Protein AF-A0A6J4NSU3-F1 (afdb_monomer)

Mean predicted aligned error: 6.43 Å

Solvent-accessible surface area (backbone atoms only — not comparable to full-atom values): 9016 Å² total; per-residue (Å²): 110,67,68,59,53,53,49,50,51,51,51,50,52,52,49,49,53,53,51,51,52,53,53,50,53,50,53,51,50,53,49,54,49,62,67,42,48,66,57,51,50,54,48,52,50,52,46,49,48,51,53,53,51,50,55,55,49,51,64,72,49,59,94,58,85,67,51,74,69,27,49,53,26,45,51,46,22,54,50,22,50,56,49,25,50,55,46,53,74,67,60,84,55,78,78,52,50,62,58,36,51,53,32,50,51,48,18,54,50,19,50,49,38,23,52,21,54,70,72,72,47,76,67,74,74,95,55,63,50,12,70,88,47,56,86,72,36,60,24,77,47,73,40,83,44,62,56,96,97,57,67,76,42,76,40,39,16,13,74,83,73,66,114

pLDDT: mean 93.73, std 4.18, range [74.88, 98.75]

Sequence (163 aa):
MEYLVLLLILVAAVGGVVAMSRAGKRRELERRTNELAPVKRLVDEDVTALGVELQHFDVEMAGRELTEGATADYQRALDAYEAAKHAADNLSEPEQVRHVTEILEDGRYAMACVRARVEGLALPTRRPPCFFDARHGLSVTDVAYTPPGGAQRDVPACALDAE

Foldseek 3Di:
DVVVVVVVVVVVVVVVVVVVVVVVVVVVLVVLCVVCVVVLVVLVVLLVLLVVVLVVLCVVCPPFDFDPLLVVLNVLLVVLSVVLVVLSVPDRHNVSSVVSLVSSLSNLLSSQQNVCVSVVHDRDDQDDAAPVDSSLGRFPDWDWDAPVVGDIDTTGHHPVRRD

Radius of gyration: 25.66 Å; Cα contacts (8 Å, |Δi|>4): 160; chains: 1; bounding box: 76×36×69 Å

Secondary structure (DSSP, 8-state):
-HHHHHHHHHHHHHHHHHHHHHHHHHHHHHHHHHHHHHHHHHHHHHHHHHHHHHHHHHHHHTTPPPPHHHHHHHHHHHHHHHHHHHHHHT--SGGGHHHHHHHHHHHHHHHHHHHHHHHTPPPPPP-PBPSS-GGG-B--EEEEE--TTS--EEEEE-TTT--

Structure (mmCIF, N/CA/C/O backbone):
data_AF-A0A6J4NSU3-F1
#
_entry.id   AF-A0A6J4NSU3-F1
#
loop_
_atom_site.group_PDB
_atom_site.id
_atom_site.type_symbol
_atom_site.label_atom_id
_atom_site.label_alt_id
_atom_site.label_comp_id
_atom_site.label_asym_id
_atom_site.label_entity_id
_atom_site.label_seq_id
_atom_site.pdbx_PDB_ins_code
_atom_site.Cartn_x
_atom_site.Cartn_y
_atom_site.Cartn_z
_atom_site.occupancy
_atom_site.B_iso_or_equiv
_atom_site.auth_seq_id
_atom_site.auth_comp_id
_atom_site.auth_asym_id
_atom_site.auth_atom_id
_atom_site.pdbx_PDB_model_num
ATOM 1 N N . MET A 1 1 ? 52.870 2.789 -43.976 1.00 77.69 1 MET A N 1
ATOM 2 C CA . MET A 1 1 ? 51.519 3.053 -44.521 1.00 77.69 1 MET A CA 1
ATOM 3 C C . MET A 1 1 ? 50.564 1.908 -44.213 1.00 77.69 1 MET A C 1
ATOM 5 O O . MET A 1 1 ? 49.556 2.152 -43.573 1.00 77.69 1 MET A O 1
ATOM 9 N N . GLU A 1 2 ? 50.902 0.668 -44.562 1.00 88.62 2 GLU A N 1
ATOM 10 C CA . GLU A 1 2 ? 50.037 -0.510 -44.364 1.00 88.62 2 GLU A CA 1
ATOM 11 C C . GLU A 1 2 ? 49.639 -0.767 -42.896 1.00 88.62 2 GLU A C 1
ATOM 13 O O . GLU A 1 2 ? 48.458 -0.878 -42.585 1.00 88.62 2 GLU A O 1
ATOM 18 N N . TYR A 1 3 ? 50.594 -0.711 -41.960 1.00 91.06 3 TYR A N 1
ATOM 19 C CA . TYR A 1 3 ? 50.313 -0.846 -40.521 1.00 91.06 3 TYR A CA 1
ATOM 20 C C . TYR A 1 3 ? 49.399 0.251 -39.953 1.00 91.06 3 TYR A C 1
ATOM 22 O O . TYR A 1 3 ? 48.601 -0.018 -39.062 1.00 91.06 3 TYR A O 1
ATOM 30 N N . LEU A 1 4 ? 49.483 1.480 -40.476 1.00 92.12 4 LEU A N 1
ATOM 31 C CA . LEU A 1 4 ? 48.607 2.588 -40.073 1.00 92.12 4 LEU A CA 1
ATOM 32 C C . LEU A 1 4 ? 47.168 2.350 -40.540 1.00 92.12 4 LEU A C 1
ATOM 34 O O . LEU A 1 4 ? 46.230 2.588 -39.786 1.00 92.12 4 LEU A O 1
ATOM 38 N N . VAL A 1 5 ? 46.999 1.835 -41.760 1.00 91.75 5 VAL A N 1
ATOM 39 C CA . VAL A 1 5 ? 45.684 1.477 -42.307 1.00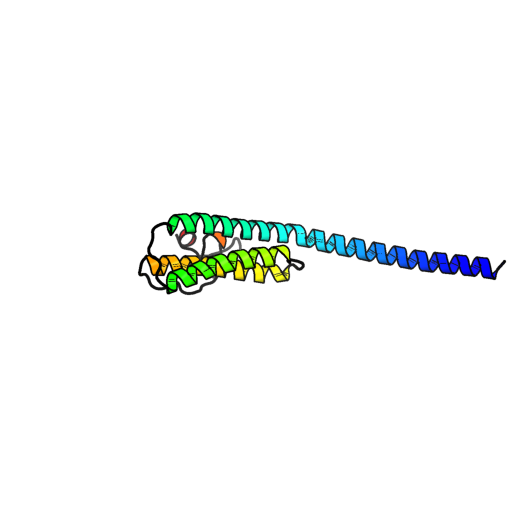 91.75 5 VAL A CA 1
ATOM 40 C C . VAL A 1 5 ? 45.073 0.318 -41.516 1.00 91.75 5 VAL A C 1
ATOM 42 O O . VAL A 1 5 ? 43.918 0.405 -41.109 1.00 91.75 5 VAL A O 1
ATOM 45 N N . LEU A 1 6 ? 45.855 -0.723 -41.214 1.00 92.62 6 LEU A N 1
ATOM 46 C CA . LEU A 1 6 ? 45.404 -1.849 -40.387 1.00 92.62 6 LEU A CA 1
ATOM 47 C C . LEU A 1 6 ? 45.006 -1.406 -38.971 1.00 92.62 6 LEU A C 1
ATOM 49 O O . LEU A 1 6 ? 43.983 -1.851 -38.454 1.00 92.62 6 LEU A O 1
ATOM 53 N N . LEU A 1 7 ? 45.766 -0.491 -38.363 1.00 93.12 7 LEU A N 1
ATOM 54 C CA . LEU A 1 7 ? 45.467 0.037 -37.032 1.00 93.12 7 LEU A CA 1
ATOM 55 C C . LEU A 1 7 ? 44.187 0.887 -37.026 1.00 93.12 7 LEU A C 1
ATOM 57 O O . LEU A 1 7 ? 43.373 0.753 -36.116 1.00 93.12 7 LEU A O 1
ATOM 61 N N . LEU A 1 8 ? 43.953 1.701 -38.060 1.00 94.25 8 LEU A N 1
ATOM 62 C CA . LEU A 1 8 ? 42.708 2.464 -38.208 1.00 94.25 8 LEU A CA 1
ATOM 63 C C . LEU A 1 8 ? 41.486 1.557 -38.394 1.00 94.25 8 LEU A C 1
ATOM 65 O O . LEU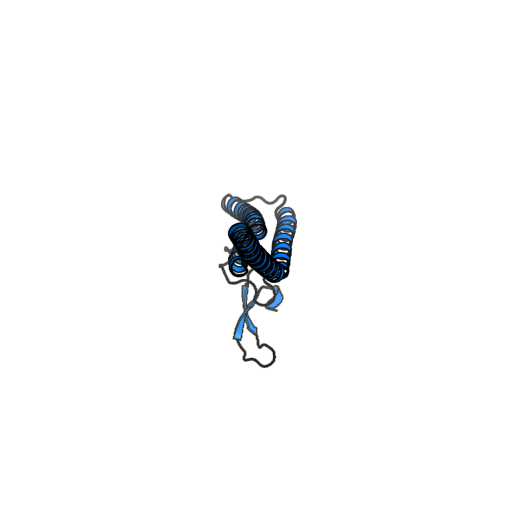 A 1 8 ? 40.451 1.799 -37.773 1.00 94.25 8 LEU A O 1
ATOM 69 N N . ILE A 1 9 ? 41.607 0.494 -39.196 1.00 94.06 9 ILE A N 1
ATOM 70 C CA . ILE A 1 9 ? 40.538 -0.499 -39.378 1.00 94.06 9 ILE A CA 1
ATOM 71 C C . ILE A 1 9 ? 40.234 -1.201 -38.052 1.00 94.06 9 ILE A C 1
ATOM 73 O O . ILE A 1 9 ? 39.066 -1.346 -37.694 1.00 94.06 9 ILE A O 1
ATOM 77 N N . LEU A 1 10 ? 41.266 -1.584 -37.294 1.00 94.88 10 LEU A N 1
ATOM 78 C CA . LEU A 1 10 ? 41.102 -2.204 -35.979 1.00 94.88 10 LEU A CA 1
ATOM 79 C C . LEU A 1 10 ? 40.354 -1.273 -35.012 1.00 94.88 10 LEU A C 1
ATOM 81 O O . LEU A 1 10 ? 39.387 -1.691 -34.377 1.00 94.88 10 LEU A O 1
ATOM 85 N N . VAL A 1 11 ? 40.758 -0.003 -34.928 1.00 95.00 11 VAL A N 1
ATOM 86 C CA . VAL A 1 11 ? 40.106 0.996 -34.065 1.00 95.00 11 VAL A CA 1
ATOM 87 C C . VAL A 1 11 ? 38.655 1.228 -34.487 1.00 95.00 11 VAL A C 1
ATOM 89 O O . VAL A 1 11 ? 37.775 1.271 -33.628 1.00 95.00 11 VAL A O 1
ATOM 92 N N . ALA A 1 12 ? 38.379 1.324 -35.789 1.00 94.50 12 ALA A N 1
ATOM 93 C CA . ALA A 1 12 ? 37.021 1.476 -36.304 1.00 94.50 12 ALA A CA 1
ATOM 94 C C . ALA A 1 12 ? 36.145 0.250 -35.996 1.00 94.50 12 ALA A C 1
ATOM 96 O O . ALA A 1 12 ? 35.001 0.406 -35.568 1.00 94.50 12 ALA A O 1
ATOM 97 N N . ALA A 1 13 ? 36.685 -0.964 -36.143 1.00 93.88 13 ALA A N 1
ATOM 98 C CA . ALA A 1 13 ? 35.981 -2.203 -35.827 1.00 93.88 13 ALA A CA 1
ATOM 99 C C . ALA A 1 13 ? 35.656 -2.306 -34.328 1.00 93.88 13 ALA A C 1
ATOM 101 O O . ALA A 1 13 ? 34.507 -2.553 -33.958 1.00 93.88 13 ALA A O 1
ATOM 102 N N . VAL A 1 14 ? 36.636 -2.042 -33.454 1.00 94.06 14 VAL A N 1
ATOM 103 C CA . VAL A 1 14 ? 36.433 -2.024 -31.995 1.00 94.06 14 VAL A CA 1
ATOM 104 C C . VAL A 1 14 ? 35.434 -0.932 -31.600 1.00 94.06 14 VAL A C 1
ATOM 106 O O . VAL A 1 14 ? 34.508 -1.194 -30.832 1.00 94.06 14 VAL A O 1
ATOM 109 N N . GLY A 1 15 ? 35.564 0.271 -32.166 1.00 93.56 15 GLY A N 1
ATOM 110 C CA . GLY A 1 15 ? 34.628 1.375 -31.952 1.00 93.56 15 GLY A CA 1
ATOM 111 C C . GLY A 1 15 ? 33.196 1.020 -32.363 1.00 93.56 15 GLY A C 1
ATOM 112 O O . GLY A 1 15 ? 32.261 1.287 -31.607 1.00 93.56 15 GLY A O 1
ATOM 113 N N . GLY A 1 16 ? 33.025 0.347 -33.505 1.00 92.62 16 GLY A N 1
ATOM 114 C CA . GLY A 1 16 ? 31.733 -0.142 -33.989 1.00 92.62 16 GLY A CA 1
ATOM 115 C C . GLY A 1 16 ? 31.087 -1.164 -33.048 1.00 92.62 16 GLY A C 1
ATOM 116 O O . GLY A 1 16 ? 29.915 -1.021 -32.698 1.00 92.62 16 GLY A O 1
ATOM 117 N N . VAL A 1 17 ? 31.854 -2.147 -32.561 1.00 92.56 17 VAL A N 1
ATOM 118 C CA . VAL A 1 17 ? 31.369 -3.154 -31.595 1.00 92.56 17 VAL A CA 1
ATOM 119 C C . VAL A 1 17 ? 30.966 -2.507 -30.262 1.00 92.56 17 VAL A C 1
ATOM 121 O O . VAL A 1 17 ? 29.903 -2.811 -29.709 1.00 92.56 17 VAL A O 1
ATOM 124 N N . VAL A 1 18 ? 31.766 -1.568 -29.746 1.00 93.06 18 VAL A N 1
ATOM 125 C CA . VAL A 1 18 ? 31.447 -0.841 -28.504 1.00 93.06 18 VAL A CA 1
ATOM 126 C C . VAL A 1 18 ? 30.198 0.030 -28.674 1.00 93.06 18 VAL A C 1
ATOM 128 O O . VAL A 1 18 ? 29.330 0.027 -27.801 1.00 93.06 18 VAL A O 1
ATOM 131 N N . ALA A 1 19 ? 30.057 0.745 -29.791 1.00 93.12 19 ALA A N 1
ATOM 132 C CA . ALA A 1 19 ? 28.873 1.558 -30.063 1.00 93.12 19 ALA A CA 1
ATOM 133 C C . ALA A 1 19 ? 27.602 0.697 -30.169 1.00 93.12 19 ALA A C 1
ATOM 135 O O . ALA A 1 19 ? 26.586 1.017 -29.548 1.00 93.12 19 ALA A O 1
ATOM 136 N N . MET A 1 20 ? 27.674 -0.432 -30.882 1.00 91.94 20 MET A N 1
ATOM 137 C CA . MET A 1 20 ? 26.552 -1.358 -31.049 1.00 91.94 20 MET A CA 1
ATOM 138 C C . MET A 1 20 ? 26.130 -2.006 -29.724 1.00 91.94 20 MET A C 1
ATOM 140 O O . MET A 1 20 ? 24.940 -2.048 -29.417 1.00 91.94 20 MET A O 1
ATOM 144 N N . SER A 1 21 ? 27.083 -2.453 -28.899 1.00 91.19 21 SER A N 1
ATOM 145 C CA . SER A 1 21 ? 26.775 -3.025 -27.578 1.00 91.19 21 SER A CA 1
ATOM 146 C C . SER A 1 21 ? 26.141 -2.002 -26.629 1.00 91.19 21 SER A C 1
ATOM 148 O O . SER A 1 21 ? 25.181 -2.323 -25.929 1.00 91.19 21 SER A O 1
ATOM 150 N N . ARG A 1 22 ? 26.609 -0.744 -26.641 1.00 92.75 22 ARG A N 1
ATOM 151 C CA . ARG A 1 22 ? 25.994 0.351 -25.870 1.00 92.75 22 ARG A CA 1
ATOM 152 C C . ARG A 1 22 ? 24.580 0.670 -26.352 1.00 92.75 22 ARG A C 1
ATOM 154 O O . ARG A 1 22 ? 23.699 0.870 -25.520 1.00 92.75 22 ARG A O 1
ATOM 161 N N . ALA A 1 23 ? 24.353 0.694 -27.665 1.00 91.88 23 ALA A N 1
ATOM 162 C CA . ALA A 1 23 ? 23.025 0.902 -28.238 1.00 91.88 23 ALA A CA 1
ATOM 163 C C . ALA A 1 23 ? 22.063 -0.244 -27.881 1.00 91.88 23 ALA A C 1
ATOM 165 O O . ALA A 1 23 ? 20.914 0.016 -27.533 1.00 91.88 23 ALA A O 1
ATOM 166 N N . GLY A 1 24 ? 22.539 -1.494 -27.903 1.00 91.19 24 GLY A N 1
ATOM 167 C CA . GLY A 1 24 ? 21.772 -2.663 -27.466 1.00 91.19 24 GLY A CA 1
ATOM 168 C C . GLY A 1 24 ? 21.355 -2.572 -25.997 1.00 91.19 24 GLY A C 1
ATOM 169 O O . GLY A 1 24 ? 20.168 -2.661 -25.698 1.00 91.19 24 GLY A O 1
ATOM 170 N N . LYS A 1 25 ? 22.307 -2.284 -25.098 1.00 91.56 25 LYS A N 1
ATOM 171 C CA . LYS A 1 25 ? 22.034 -2.114 -23.659 1.00 91.56 25 LYS A CA 1
ATOM 172 C C . LYS A 1 25 ? 21.043 -0.985 -23.367 1.00 91.56 25 LYS A C 1
ATOM 174 O O . LYS A 1 25 ? 20.179 -1.147 -22.515 1.00 91.56 25 LYS A O 1
ATOM 179 N N . ARG A 1 26 ? 21.148 0.150 -24.071 1.00 91.12 26 ARG A N 1
ATOM 180 C CA . ARG A 1 26 ? 20.194 1.266 -23.924 1.00 91.12 26 ARG A CA 1
ATOM 181 C C . ARG A 1 26 ? 18.778 0.860 -24.319 1.00 91.12 26 ARG A C 1
ATOM 183 O O . ARG A 1 26 ? 17.858 1.107 -23.556 1.00 91.12 26 ARG A O 1
ATOM 190 N N . ARG A 1 27 ? 18.622 0.181 -25.459 1.00 89.81 27 ARG A N 1
ATOM 191 C CA . ARG A 1 27 ? 17.316 -0.308 -25.929 1.00 89.81 27 ARG A CA 1
ATOM 192 C C . ARG A 1 27 ? 16.702 -1.328 -24.975 1.00 89.81 27 ARG A C 1
ATOM 194 O O . ARG A 1 27 ? 15.493 -1.335 -24.792 1.00 89.81 27 ARG A O 1
ATOM 201 N N . GLU A 1 28 ? 17.519 -2.204 -24.398 1.00 90.00 28 GLU A N 1
ATOM 202 C CA . GLU A 1 28 ? 17.061 -3.176 -23.404 1.00 90.00 28 GLU A CA 1
ATOM 203 C C . GLU A 1 28 ? 16.582 -2.483 -22.124 1.00 90.00 28 GLU A C 1
ATOM 205 O O 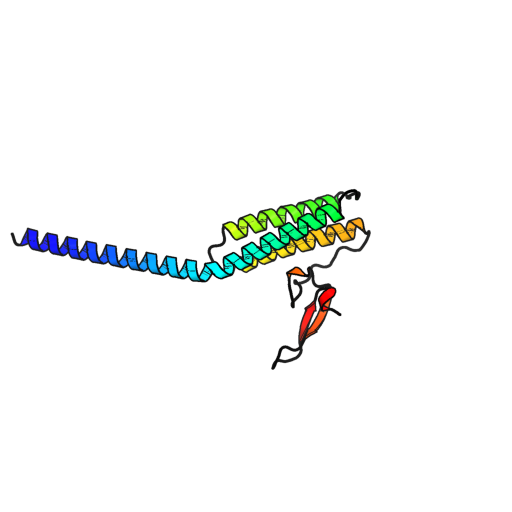. GLU A 1 28 ? 15.500 -2.794 -21.638 1.00 90.00 28 GLU A O 1
ATOM 210 N N . LEU A 1 29 ? 17.338 -1.498 -21.628 1.00 88.00 29 LEU A N 1
ATOM 211 C CA . LEU A 1 29 ? 16.940 -0.705 -20.467 1.00 88.00 29 LEU A CA 1
ATOM 212 C C . LEU A 1 29 ? 15.637 0.063 -20.732 1.00 88.00 29 LEU A C 1
ATOM 214 O O . LEU A 1 29 ? 14.722 -0.008 -19.924 1.00 88.00 29 LEU A O 1
ATOM 218 N N . GLU A 1 30 ? 15.524 0.726 -21.887 1.00 88.75 30 GLU A N 1
ATOM 219 C CA . GLU A 1 30 ? 14.305 1.432 -22.305 1.00 88.75 30 GLU A CA 1
ATOM 220 C C . GLU A 1 30 ? 13.090 0.496 -22.356 1.00 88.75 30 GLU A C 1
ATOM 222 O O . GLU A 1 30 ? 12.012 0.870 -21.902 1.00 88.75 30 GLU A O 1
ATOM 227 N N . ARG A 1 31 ? 13.252 -0.733 -22.867 1.00 87.38 31 ARG A N 1
ATOM 228 C CA . ARG A 1 31 ? 12.177 -1.738 -22.877 1.00 87.38 31 ARG A CA 1
ATOM 229 C C . ARG A 1 31 ? 11.742 -2.112 -21.467 1.00 87.38 31 ARG A C 1
ATOM 231 O O . ARG A 1 31 ? 10.558 -2.004 -21.177 1.00 87.38 31 ARG A O 1
ATOM 238 N N . ARG A 1 32 ? 12.689 -2.458 -20.590 1.00 86.31 32 ARG A N 1
ATOM 239 C CA . ARG A 1 32 ? 12.391 -2.807 -19.191 1.00 86.31 32 ARG A CA 1
ATOM 240 C C . ARG A 1 32 ? 11.693 -1.663 -18.458 1.00 86.31 32 ARG A C 1
ATOM 242 O O . ARG A 1 32 ? 10.702 -1.880 -17.773 1.00 86.31 32 ARG A O 1
ATOM 249 N N . THR A 1 33 ? 12.158 -0.426 -18.644 1.00 87.50 33 THR A N 1
ATOM 250 C CA . THR A 1 33 ? 11.513 0.754 -18.053 1.00 87.50 33 THR A CA 1
ATOM 251 C C . THR A 1 33 ? 10.091 0.949 -18.581 1.00 87.50 33 THR A C 1
ATOM 253 O O . THR A 1 33 ? 9.192 1.229 -17.794 1.00 87.50 33 THR A O 1
ATOM 256 N N . ASN A 1 34 ? 9.863 0.771 -19.884 1.00 90.25 34 ASN A N 1
ATOM 257 C CA . ASN A 1 34 ? 8.531 0.902 -20.478 1.00 90.25 34 ASN A CA 1
ATOM 258 C C . ASN A 1 34 ? 7.568 -0.206 -20.028 1.00 90.25 34 ASN A C 1
ATOM 260 O O . ASN A 1 34 ? 6.378 0.056 -19.877 1.00 90.25 34 ASN A O 1
ATOM 264 N N . GLU A 1 35 ? 8.072 -1.420 -19.805 1.00 89.50 35 GLU A N 1
ATOM 265 C CA . GLU A 1 35 ? 7.298 -2.545 -19.269 1.00 89.50 35 GLU A CA 1
ATOM 266 C C . GLU A 1 35 ? 6.921 -2.320 -17.795 1.00 89.50 35 GLU A C 1
ATOM 268 O O . GLU A 1 35 ? 5.794 -2.616 -17.400 1.00 89.50 35 GLU A O 1
ATOM 273 N N . LEU A 1 36 ? 7.816 -1.725 -16.998 1.00 92.62 36 LEU A N 1
ATOM 274 C CA . LEU A 1 36 ? 7.577 -1.436 -15.580 1.00 92.62 36 LEU A CA 1
ATOM 275 C C . LEU A 1 36 ? 6.711 -0.187 -15.344 1.00 92.62 36 LEU A C 1
ATOM 277 O O . LEU A 1 36 ? 5.953 -0.138 -14.378 1.00 92.62 36 LEU A O 1
ATOM 281 N N . ALA A 1 37 ? 6.802 0.827 -16.207 1.00 93.19 37 ALA A N 1
ATOM 282 C CA . ALA A 1 37 ? 6.119 2.113 -16.043 1.00 93.19 37 ALA A CA 1
ATOM 283 C C . ALA A 1 37 ? 4.606 2.031 -15.729 1.00 93.19 37 ALA A C 1
ATOM 285 O O . ALA A 1 37 ? 4.172 2.728 -14.808 1.00 93.19 37 ALA A O 1
ATOM 286 N N . PRO A 1 38 ? 3.778 1.230 -16.435 1.00 93.38 38 PRO A N 1
ATOM 287 C CA . PRO A 1 38 ? 2.354 1.125 -16.108 1.00 93.38 38 PRO A CA 1
ATOM 288 C C . PRO A 1 38 ? 2.118 0.484 -14.738 1.00 93.38 38 PRO A C 1
ATOM 290 O O . PRO A 1 38 ? 1.244 0.927 -14.003 1.00 93.38 38 PRO A O 1
ATOM 293 N N . VAL A 1 39 ? 2.921 -0.519 -14.380 1.00 93.00 39 VAL A N 1
ATOM 294 C CA . VAL A 1 39 ? 2.832 -1.214 -13.091 1.00 93.00 39 VAL A CA 1
ATOM 295 C C . VAL A 1 39 ? 3.199 -0.269 -11.950 1.00 93.00 39 VAL A C 1
ATOM 297 O O . VAL A 1 39 ? 2.465 -0.173 -10.973 1.00 93.00 39 VAL A O 1
ATOM 300 N N . LYS A 1 40 ? 4.291 0.487 -12.106 1.00 95.31 40 LYS A N 1
ATOM 301 C CA . LYS A 1 40 ? 4.722 1.480 -11.119 1.00 95.31 40 LYS A CA 1
ATOM 302 C C . LYS A 1 40 ? 3.652 2.542 -10.874 1.00 95.31 40 LYS A C 1
ATOM 304 O O . LYS A 1 40 ? 3.376 2.858 -9.727 1.00 95.31 40 LYS A O 1
ATOM 309 N N . ARG A 1 41 ? 2.984 3.015 -11.931 1.00 95.69 41 ARG A N 1
ATOM 310 C CA . ARG A 1 41 ? 1.879 3.975 -11.793 1.00 95.69 41 ARG A CA 1
ATOM 311 C C . ARG A 1 41 ? 0.738 3.433 -10.929 1.00 95.69 41 ARG A C 1
ATOM 313 O O . ARG A 1 41 ? 0.253 4.160 -10.076 1.00 95.69 41 ARG A O 1
ATOM 320 N N . LEU A 1 42 ? 0.326 2.181 -11.140 1.00 94.75 42 LEU A N 1
ATOM 321 C CA . LEU A 1 42 ? -0.734 1.565 -10.332 1.00 94.75 42 LEU A CA 1
ATOM 322 C C . LEU A 1 42 ? -0.316 1.432 -8.864 1.00 94.75 42 LEU A C 1
ATOM 324 O O . LEU A 1 42 ? -1.102 1.723 -7.972 1.00 94.75 42 LEU A O 1
ATOM 328 N N . VAL A 1 43 ? 0.943 1.066 -8.614 1.00 95.94 43 VAL A N 1
ATOM 329 C CA . VAL A 1 43 ? 1.495 1.030 -7.255 1.00 95.94 43 VAL A CA 1
ATOM 330 C C . VAL A 1 43 ? 1.478 2.420 -6.608 1.00 95.94 43 VAL A C 1
ATOM 332 O O . VAL A 1 43 ? 1.061 2.549 -5.461 1.00 95.94 43 VAL A O 1
ATOM 335 N N . ASP A 1 44 ? 1.878 3.466 -7.332 1.00 97.00 44 ASP A N 1
ATOM 336 C CA . ASP A 1 44 ? 1.857 4.846 -6.827 1.00 97.00 44 ASP A CA 1
ATOM 337 C C . ASP A 1 44 ? 0.421 5.317 -6.514 1.00 97.00 44 ASP A C 1
ATOM 339 O O . ASP A 1 44 ? 0.183 6.011 -5.519 1.00 97.00 44 ASP A O 1
ATOM 343 N N . GLU A 1 45 ? -0.552 4.921 -7.342 1.00 96.44 45 GLU A N 1
ATOM 344 C CA . GLU A 1 45 ? -1.981 5.163 -7.111 1.00 96.44 45 GLU A CA 1
ATOM 345 C C . GLU A 1 45 ? -2.471 4.454 -5.838 1.00 96.44 45 GLU A C 1
ATOM 347 O O . GLU A 1 45 ? -3.156 5.076 -5.024 1.00 96.44 45 GLU A O 1
ATOM 352 N N . ASP A 1 46 ? -2.072 3.200 -5.612 1.00 95.25 46 ASP A N 1
ATOM 353 C CA . ASP A 1 46 ? -2.438 2.435 -4.415 1.00 95.25 46 ASP A CA 1
ATOM 354 C C . ASP A 1 46 ? -1.798 2.997 -3.133 1.00 95.25 46 ASP A C 1
ATOM 356 O O . ASP A 1 46 ? -2.456 3.083 -2.092 1.00 95.25 46 ASP A O 1
ATOM 360 N N . VAL A 1 47 ? -0.539 3.444 -3.198 1.00 97.38 47 VAL A N 1
ATOM 361 C CA . VAL A 1 47 ? 0.125 4.144 -2.083 1.00 97.38 47 VAL A CA 1
ATOM 362 C C . VAL A 1 47 ? -0.597 5.453 -1.769 1.00 97.38 47 VAL A C 1
ATOM 364 O O . VAL A 1 47 ? -0.852 5.762 -0.603 1.00 97.38 47 VAL A O 1
ATOM 367 N N . THR A 1 48 ? -0.974 6.209 -2.802 1.00 97.31 48 THR A N 1
ATOM 368 C CA . THR A 1 48 ? -1.753 7.443 -2.641 1.00 97.31 48 THR A CA 1
ATOM 369 C C . THR A 1 48 ? -3.109 7.154 -1.999 1.00 97.31 48 THR A C 1
ATOM 371 O O . THR A 1 48 ? -3.521 7.877 -1.092 1.00 97.31 48 THR A O 1
ATOM 374 N N . ALA A 1 49 ? -3.783 6.080 -2.420 1.00 96.12 49 ALA A N 1
ATOM 375 C CA . ALA A 1 49 ? -5.053 5.657 -1.844 1.00 96.12 49 ALA A CA 1
ATOM 376 C C . ALA A 1 49 ? -4.922 5.344 -0.347 1.00 96.12 49 ALA A C 1
ATOM 378 O O . ALA A 1 49 ? -5.710 5.864 0.441 1.00 96.12 49 ALA A O 1
ATOM 379 N N . LEU A 1 50 ? -3.887 4.602 0.071 1.00 96.12 50 LEU A N 1
ATOM 380 C CA . LEU A 1 50 ? -3.640 4.346 1.494 1.00 96.12 50 LEU A CA 1
ATOM 381 C C . LEU A 1 50 ? -3.391 5.643 2.280 1.00 96.12 50 LEU A C 1
ATOM 383 O O . LEU A 1 50 ? -3.901 5.794 3.388 1.00 96.12 50 LEU A O 1
ATOM 387 N N . GLY A 1 51 ? -2.644 6.598 1.718 1.00 97.75 51 GLY A N 1
ATOM 388 C CA . GLY A 1 51 ? -2.433 7.905 2.348 1.00 97.75 51 GLY A CA 1
ATOM 389 C C . GLY A 1 51 ? -3.741 8.681 2.555 1.00 97.75 51 GLY A C 1
ATOM 390 O O . GLY A 1 51 ? -3.957 9.274 3.612 1.00 97.75 51 GLY A O 1
ATOM 391 N N . VAL A 1 52 ? -4.648 8.630 1.575 1.00 97.25 52 VAL A N 1
ATOM 392 C CA . VAL A 1 52 ? -5.992 9.220 1.680 1.00 97.25 52 VAL A CA 1
ATOM 393 C C . VAL A 1 52 ? -6.838 8.486 2.724 1.00 97.25 52 VAL A C 1
ATOM 395 O O . VAL A 1 52 ? -7.518 9.137 3.517 1.00 97.25 52 VAL A O 1
ATOM 398 N N . GLU A 1 53 ? -6.799 7.154 2.764 1.00 95.38 53 GLU A N 1
ATOM 399 C CA . GLU A 1 53 ? -7.473 6.351 3.794 1.00 95.38 53 GLU A CA 1
ATOM 400 C C . GLU A 1 53 ? -6.979 6.728 5.199 1.00 95.38 53 GLU A C 1
ATOM 402 O O . GLU A 1 53 ? -7.796 6.988 6.081 1.00 95.38 53 GLU A O 1
ATOM 407 N N . LEU A 1 54 ? -5.660 6.853 5.390 1.00 97.19 54 LEU A N 1
ATOM 408 C CA . LEU A 1 54 ? -5.051 7.285 6.651 1.00 97.19 54 LEU A CA 1
ATOM 409 C C . LEU A 1 54 ? -5.488 8.688 7.067 1.00 97.19 54 LEU A C 1
ATOM 411 O O . LEU A 1 54 ? -5.742 8.922 8.244 1.00 97.19 54 LEU A O 1
ATOM 415 N N . GLN A 1 55 ? -5.608 9.621 6.122 1.00 97.75 55 GLN A N 1
ATOM 416 C CA . GLN A 1 55 ? -6.078 10.970 6.427 1.00 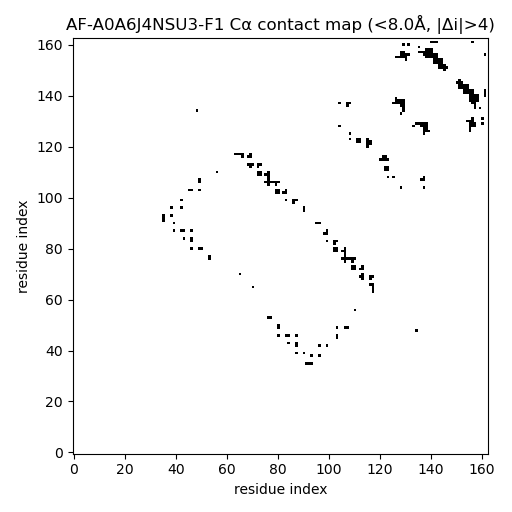97.75 55 GLN A CA 1
ATOM 417 C C . GLN A 1 55 ? -7.527 10.970 6.937 1.00 97.75 55 GLN A C 1
ATOM 419 O O . GLN A 1 55 ? -7.845 11.670 7.896 1.00 97.75 55 GLN A O 1
ATOM 424 N N . HIS A 1 56 ? -8.412 10.186 6.316 1.00 96.44 56 HIS A N 1
ATOM 425 C CA . HIS A 1 56 ? -9.784 10.032 6.807 1.00 96.44 56 HIS A CA 1
ATOM 426 C C . HIS A 1 56 ? -9.814 9.335 8.168 1.00 96.44 56 HIS A C 1
ATOM 428 O O . HIS A 1 56 ? -10.563 9.742 9.056 1.00 96.44 56 HIS A O 1
ATOM 434 N N . PHE A 1 57 ? -8.976 8.316 8.338 1.00 96.56 57 PHE A N 1
ATOM 435 C CA . PHE A 1 57 ? -8.836 7.581 9.584 1.00 96.56 57 PHE A CA 1
ATOM 436 C C . PHE A 1 57 ? -8.340 8.473 10.735 1.00 96.56 57 PHE A C 1
ATOM 438 O O . PHE A 1 57 ? -8.857 8.373 11.844 1.00 96.56 57 PHE A O 1
ATOM 445 N N . ASP A 1 58 ? -7.418 9.406 10.484 1.00 96.88 58 ASP A N 1
ATOM 446 C CA . ASP A 1 58 ? -6.974 10.380 11.489 1.00 96.88 58 ASP A CA 1
ATOM 447 C C . ASP A 1 58 ? -8.135 11.254 11.986 1.00 96.88 58 ASP A C 1
ATOM 449 O O . ASP A 1 58 ? -8.323 11.430 13.190 1.00 96.88 58 ASP A O 1
ATOM 453 N N . VAL A 1 59 ? -8.993 11.715 11.070 1.00 97.38 59 VAL A N 1
ATOM 454 C CA . VAL A 1 59 ? -10.216 12.453 11.421 1.00 97.38 59 VAL A CA 1
ATOM 455 C C . VAL A 1 59 ? -11.194 11.580 12.218 1.00 97.38 59 VAL A C 1
ATOM 457 O O . VAL A 1 59 ? -11.815 12.068 13.160 1.00 97.38 59 VAL A O 1
ATOM 460 N N . GLU A 1 60 ? -11.326 10.296 11.880 1.00 95.44 60 GLU A N 1
ATOM 461 C CA . GLU A 1 60 ? -12.189 9.338 12.591 1.00 95.44 60 GLU A CA 1
ATOM 462 C C . GLU A 1 60 ? -11.725 9.083 14.038 1.00 95.44 60 GLU A C 1
ATOM 464 O O . GLU A 1 60 ? -12.545 8.927 14.956 1.00 95.44 60 GLU A O 1
ATOM 469 N N . MET A 1 61 ? -10.406 9.029 14.240 1.00 96.94 61 MET A N 1
ATOM 470 C CA . MET A 1 61 ? -9.772 8.795 15.539 1.00 96.94 61 MET A CA 1
ATOM 471 C C . MET A 1 61 ? -9.596 10.078 16.358 1.00 96.94 61 MET A C 1
ATOM 473 O O . MET A 1 61 ? -9.350 10.005 17.565 1.00 96.94 61 MET A O 1
ATOM 477 N N . ALA A 1 62 ? -9.742 11.253 15.742 1.00 95.50 62 ALA A N 1
ATOM 478 C CA . ALA A 1 62 ? -9.584 12.533 16.411 1.00 95.50 62 ALA A CA 1
ATOM 479 C C . ALA A 1 62 ? -10.506 12.648 17.639 1.00 95.50 62 ALA A C 1
ATOM 481 O O . ALA 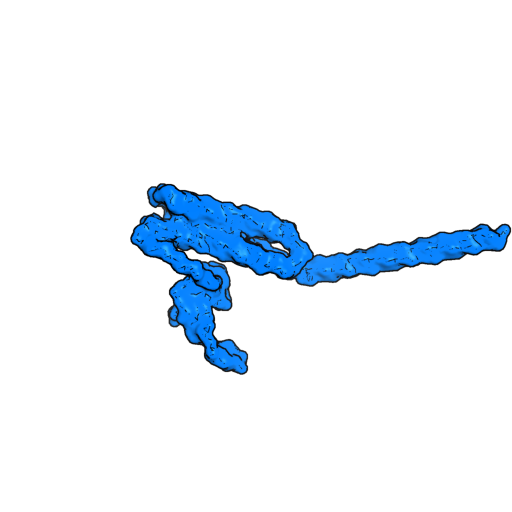A 1 62 ? -11.722 12.473 17.569 1.00 95.50 62 ALA A O 1
ATOM 482 N N . GLY A 1 63 ? -9.909 12.961 18.792 1.00 93.19 63 GLY A N 1
ATOM 483 C CA . GLY A 1 63 ? -10.628 13.110 20.060 1.00 93.19 63 GLY A CA 1
ATOM 484 C C . GLY A 1 63 ? -11.022 11.797 20.744 1.00 93.19 63 GLY A C 1
ATOM 485 O O . GLY A 1 63 ? -11.666 11.847 21.791 1.00 93.19 63 GLY A O 1
ATOM 486 N N . ARG A 1 64 ? -10.635 10.635 20.202 1.00 95.12 64 ARG A N 1
ATOM 487 C CA . ARG A 1 64 ? -10.822 9.343 20.871 1.00 95.12 64 ARG A CA 1
ATOM 488 C C . ARG A 1 64 ? -9.637 9.016 21.773 1.00 95.12 64 ARG A C 1
ATOM 490 O O . ARG A 1 64 ? -8.488 9.299 21.443 1.00 95.12 64 ARG A O 1
ATOM 497 N N . GLU A 1 65 ? -9.916 8.396 22.915 1.00 93.81 65 GLU A N 1
ATOM 498 C CA . GLU A 1 65 ? -8.866 7.894 23.801 1.00 93.81 65 GLU A CA 1
ATOM 499 C C . GLU A 1 65 ? -8.294 6.588 23.241 1.00 93.81 65 GLU A C 1
ATOM 501 O O . GLU A 1 65 ? -9.003 5.591 23.092 1.00 93.81 65 GLU A O 1
ATOM 506 N N . LEU A 1 66 ? -6.997 6.590 22.930 1.00 96.62 66 LEU A N 1
ATOM 507 C CA . LEU A 1 66 ? -6.291 5.408 22.448 1.00 96.62 66 LEU A CA 1
ATOM 508 C C . LEU A 1 66 ? -5.580 4.714 23.611 1.00 96.62 66 LEU A C 1
ATOM 510 O O . LEU A 1 66 ? -4.736 5.293 24.295 1.00 96.62 66 LEU A O 1
ATOM 514 N N . THR A 1 67 ? -5.911 3.440 23.817 1.00 96.69 67 THR A N 1
ATOM 515 C CA . THR A 1 67 ? -5.131 2.554 24.695 1.00 96.69 67 THR A CA 1
ATOM 516 C C . THR A 1 67 ? -3.729 2.336 24.126 1.00 96.69 67 THR A C 1
ATOM 518 O O . THR A 1 67 ? -3.508 2.527 22.934 1.00 96.69 67 THR A O 1
ATOM 521 N N . GLU A 1 68 ? -2.784 1.849 24.933 1.00 97.38 68 GLU A N 1
ATOM 522 C CA . GLU A 1 68 ? -1.420 1.542 24.466 1.00 97.38 68 GLU A CA 1
ATOM 523 C C . GLU A 1 68 ? -1.408 0.626 23.230 1.00 97.38 68 GLU A C 1
ATOM 525 O O . GLU A 1 68 ? -0.698 0.891 22.261 1.00 97.38 68 GLU A O 1
ATOM 530 N N . GLY A 1 69 ? -2.259 -0.407 23.217 1.00 96.88 69 GLY A N 1
ATOM 531 C CA . GLY A 1 69 ? -2.402 -1.291 22.060 1.00 96.88 69 GLY A CA 1
ATOM 532 C C . GLY A 1 69 ? -2.950 -0.574 20.822 1.00 96.88 69 GLY A C 1
ATOM 533 O O . GLY A 1 69 ? -2.482 -0.832 19.718 1.00 96.88 69 GLY A O 1
ATOM 534 N N . ALA A 1 70 ? -3.908 0.342 20.997 1.00 97.75 70 ALA A N 1
ATOM 535 C CA . ALA A 1 70 ? -4.457 1.134 19.896 1.00 97.75 70 ALA A CA 1
ATOM 536 C C . ALA A 1 70 ? -3.431 2.140 19.361 1.00 97.75 70 ALA A C 1
ATOM 538 O O . ALA A 1 70 ? -3.293 2.276 18.152 1.00 97.75 70 ALA A O 1
ATOM 539 N N . THR A 1 71 ? -2.649 2.773 20.233 1.00 98.19 71 THR A N 1
ATOM 540 C CA . THR A 1 71 ? -1.545 3.658 19.841 1.00 98.19 71 THR A CA 1
ATOM 541 C C . THR A 1 71 ? -0.466 2.901 19.065 1.00 98.19 71 THR A C 1
ATOM 543 O O . THR A 1 71 ? 0.010 3.387 18.043 1.00 98.19 71 THR A O 1
ATOM 546 N N . ALA A 1 72 ? -0.107 1.689 19.499 1.00 98.44 72 ALA A N 1
ATOM 547 C CA . ALA A 1 72 ? 0.870 0.857 18.799 1.00 98.44 72 ALA A CA 1
ATOM 548 C C . ALA A 1 72 ? 0.378 0.405 17.413 1.00 98.44 72 ALA A C 1
ATOM 550 O O . ALA A 1 72 ? 1.148 0.411 16.452 1.00 98.44 72 ALA A O 1
ATOM 551 N N . ASP A 1 73 ? -0.898 0.026 17.293 1.00 98.44 73 ASP A N 1
ATOM 552 C CA . ASP A 1 73 ? -1.490 -0.338 16.004 1.00 98.44 73 ASP A CA 1
ATOM 553 C C . ASP A 1 73 ? -1.652 0.898 15.094 1.00 98.44 73 ASP A C 1
ATOM 555 O O . ASP A 1 73 ? -1.389 0.803 13.899 1.00 98.44 73 ASP A O 1
ATOM 559 N N . TYR A 1 74 ? -1.969 2.078 15.642 1.00 98.56 74 TYR A N 1
ATOM 560 C CA . TYR A 1 74 ? -1.985 3.333 14.880 1.00 98.56 74 TYR A CA 1
ATOM 561 C C . TYR A 1 74 ? -0.593 3.614 14.302 1.00 98.56 74 TYR A C 1
ATOM 563 O O . TYR A 1 74 ? -0.455 3.832 13.098 1.00 98.56 74 TYR A O 1
ATOM 571 N N . GLN A 1 75 ? 0.456 3.558 15.130 1.00 98.56 75 GLN A N 1
ATOM 572 C CA . GLN A 1 75 ? 1.827 3.773 14.665 1.00 98.56 75 GLN A CA 1
ATOM 573 C C . GLN A 1 75 ? 2.204 2.782 13.558 1.00 98.56 75 GLN A C 1
ATOM 575 O O . GLN A 1 75 ? 2.779 3.182 12.552 1.00 98.56 75 GLN A O 1
ATOM 580 N N . ARG A 1 76 ? 1.805 1.509 13.687 1.00 98.50 76 ARG A N 1
ATOM 581 C CA . ARG A 1 76 ? 2.038 0.504 12.642 1.00 98.50 76 ARG A CA 1
ATOM 582 C C . ARG A 1 76 ? 1.362 0.870 11.316 1.00 98.50 76 ARG A C 1
ATOM 584 O O . ARG A 1 76 ? 1.935 0.600 10.265 1.00 98.50 76 ARG A O 1
ATOM 591 N N . ALA A 1 77 ? 0.179 1.485 11.346 1.00 98.19 77 ALA A N 1
ATOM 592 C CA . ALA A 1 77 ? -0.492 1.954 10.134 1.00 98.19 77 ALA A CA 1
ATOM 593 C C . ALA A 1 77 ? 0.291 3.088 9.445 1.00 98.19 77 ALA A C 1
ATOM 595 O O . ALA A 1 77 ? 0.460 3.063 8.225 1.00 98.19 77 ALA A O 1
ATOM 596 N N . LEU A 1 78 ? 0.823 4.040 10.222 1.00 98.62 78 LEU A N 1
ATOM 597 C CA . LEU A 1 78 ? 1.690 5.109 9.707 1.00 98.62 78 LEU A CA 1
ATOM 598 C C . LEU A 1 78 ? 3.002 4.557 9.136 1.00 98.62 78 LEU A C 1
ATOM 600 O O . LEU A 1 78 ? 3.406 4.931 8.035 1.00 98.62 78 LEU A O 1
ATOM 604 N N . ASP A 1 79 ? 3.640 3.637 9.860 1.00 98.75 79 ASP A N 1
ATOM 605 C CA . ASP A 1 79 ? 4.891 3.004 9.442 1.00 98.75 79 ASP A CA 1
ATOM 606 C C . ASP A 1 79 ? 4.705 2.217 8.138 1.00 98.75 79 ASP A C 1
ATOM 608 O O . ASP A 1 79 ? 5.568 2.261 7.262 1.00 98.75 79 ASP A O 1
ATOM 612 N N . ALA A 1 80 ? 3.567 1.532 7.976 1.00 98.44 80 ALA A N 1
ATOM 613 C CA . ALA A 1 80 ? 3.231 0.823 6.747 1.00 98.44 80 ALA A CA 1
ATOM 614 C C . ALA A 1 80 ? 3.100 1.776 5.552 1.00 98.44 80 ALA A C 1
ATOM 616 O O . ALA A 1 80 ? 3.607 1.477 4.475 1.00 98.44 80 ALA A O 1
ATOM 617 N N . TYR A 1 81 ? 2.488 2.949 5.724 1.00 98.50 81 TYR A N 1
ATOM 618 C CA . TYR A 1 81 ? 2.402 3.937 4.648 1.00 98.50 81 TYR A CA 1
ATOM 619 C C . TYR A 1 81 ? 3.774 4.481 4.232 1.00 98.50 81 TYR A C 1
ATOM 621 O O . TYR A 1 81 ? 4.078 4.533 3.039 1.00 98.50 81 TYR A O 1
ATOM 629 N N . GLU A 1 82 ? 4.641 4.817 5.189 1.00 98.69 82 GLU A N 1
ATOM 630 C CA . GLU A 1 82 ? 6.008 5.246 4.868 1.00 98.69 82 GLU A CA 1
ATOM 631 C C . GLU A 1 82 ? 6.831 4.118 4.228 1.00 98.69 82 GLU A C 1
ATOM 633 O O . GLU A 1 82 ? 7.537 4.344 3.242 1.00 98.69 82 GLU A O 1
ATOM 638 N N . ALA A 1 83 ? 6.692 2.882 4.713 1.00 98.69 83 ALA A N 1
ATOM 639 C CA . ALA A 1 83 ? 7.317 1.717 4.096 1.00 98.69 83 ALA A CA 1
ATOM 640 C C . ALA A 1 83 ? 6.810 1.482 2.663 1.00 98.69 83 ALA A C 1
ATOM 642 O O . ALA A 1 83 ? 7.611 1.179 1.779 1.00 98.69 83 ALA A O 1
ATOM 643 N N . ALA A 1 84 ? 5.513 1.673 2.407 1.00 98.19 84 ALA A N 1
ATOM 644 C CA . ALA A 1 84 ? 4.920 1.516 1.083 1.00 98.19 84 ALA A CA 1
ATOM 645 C C . ALA A 1 84 ? 5.447 2.571 0.101 1.00 98.19 84 ALA A C 1
ATOM 647 O O . ALA A 1 84 ? 5.837 2.215 -1.011 1.00 98.19 84 ALA A O 1
ATOM 648 N N . LYS A 1 85 ? 5.560 3.840 0.525 1.00 98.44 85 LYS A N 1
ATOM 649 C CA . LYS A 1 85 ? 6.209 4.906 -0.262 1.00 98.44 85 LYS A CA 1
ATOM 650 C C . LYS A 1 85 ? 7.643 4.535 -0.619 1.00 98.44 85 LYS A C 1
ATOM 652 O O . LYS A 1 85 ? 8.019 4.554 -1.787 1.00 98.44 85 LYS A O 1
ATOM 657 N N . HIS A 1 86 ? 8.430 4.129 0.377 1.00 98.44 86 HIS A N 1
ATOM 658 C CA . HIS A 1 86 ? 9.811 3.716 0.151 1.00 98.44 86 HIS A CA 1
ATOM 659 C C . HIS A 1 86 ? 9.920 2.513 -0.794 1.00 98.44 86 HIS A C 1
ATOM 661 O O . HIS A 1 86 ? 10.811 2.484 -1.645 1.00 98.44 86 HIS A O 1
ATOM 667 N N . ALA A 1 87 ? 9.041 1.522 -0.670 1.00 98.00 87 ALA A N 1
ATOM 668 C CA . ALA A 1 87 ? 9.048 0.351 -1.537 1.00 98.00 87 ALA A CA 1
ATOM 669 C C . ALA A 1 87 ? 8.638 0.699 -2.981 1.00 98.00 87 ALA A C 1
ATOM 671 O O . ALA A 1 87 ? 9.278 0.228 -3.921 1.00 98.00 87 ALA A O 1
ATOM 672 N N . ALA A 1 88 ? 7.642 1.572 -3.165 1.00 97.06 88 ALA A N 1
ATOM 673 C CA . ALA A 1 88 ? 7.208 2.066 -4.473 1.00 97.06 88 ALA A CA 1
ATOM 674 C C . ALA A 1 88 ? 8.293 2.903 -5.178 1.00 97.06 88 ALA A C 1
ATOM 676 O O . ALA A 1 88 ? 8.595 2.682 -6.357 1.00 97.06 88 ALA A O 1
ATOM 677 N N . ASP A 1 89 ? 8.964 3.797 -4.445 1.00 96.69 89 ASP A N 1
ATOM 678 C CA . ASP A 1 89 ? 10.069 4.605 -4.973 1.00 96.69 89 ASP A CA 1
ATOM 679 C C . ASP A 1 89 ? 11.193 3.720 -5.527 1.00 96.69 89 ASP A C 1
ATOM 681 O O . ASP A 1 89 ? 11.696 3.959 -6.632 1.00 96.69 89 ASP A O 1
ATOM 685 N N . ASN A 1 90 ? 11.525 2.651 -4.795 1.00 95.88 90 ASN A N 1
ATOM 686 C CA . ASN A 1 90 ? 12.584 1.698 -5.130 1.00 95.88 90 ASN A CA 1
ATOM 687 C C . ASN A 1 90 ? 12.135 0.552 -6.056 1.00 95.88 90 ASN A C 1
ATOM 689 O O . ASN A 1 90 ? 12.934 -0.344 -6.337 1.00 95.88 90 ASN A O 1
ATOM 693 N N . LEU A 1 91 ? 10.894 0.573 -6.553 1.00 94.88 91 LEU A N 1
ATOM 694 C CA . LEU A 1 91 ? 10.374 -0.449 -7.458 1.00 94.88 91 LEU A CA 1
ATOM 695 C C . LEU A 1 91 ? 11.153 -0.445 -8.783 1.00 94.88 91 LEU A C 1
ATOM 697 O O . LEU A 1 91 ? 11.140 0.547 -9.524 1.00 94.88 91 LEU A O 1
ATOM 701 N N . SER A 1 92 ? 11.809 -1.567 -9.073 1.00 92.31 92 SER A N 1
ATOM 702 C CA . SER A 1 92 ? 12.656 -1.797 -10.247 1.00 92.31 92 SER A CA 1
ATOM 703 C C . SER A 1 92 ? 12.288 -3.050 -11.043 1.00 92.31 92 SER A C 1
ATOM 705 O O . SER A 1 92 ? 12.710 -3.161 -12.189 1.00 92.31 92 SER A O 1
ATOM 707 N N . GLU A 1 93 ? 11.531 -3.981 -10.457 1.00 91.94 93 GLU A N 1
ATOM 708 C CA . GLU A 1 93 ? 11.111 -5.238 -11.091 1.00 91.94 93 GLU A CA 1
ATOM 709 C C . GLU A 1 93 ? 9.635 -5.548 -10.750 1.00 91.94 93 GLU A C 1
ATOM 711 O O . GLU A 1 93 ? 9.206 -5.278 -9.623 1.00 91.94 93 GLU A O 1
ATOM 716 N N . PRO A 1 94 ? 8.832 -6.121 -11.670 1.00 89.94 94 PRO A N 1
ATOM 717 C CA . PRO A 1 94 ? 7.409 -6.400 -11.433 1.00 89.94 94 PRO A CA 1
ATOM 718 C C . PRO A 1 94 ? 7.128 -7.321 -10.238 1.00 89.94 94 PRO A C 1
ATOM 720 O O . PRO A 1 94 ? 6.108 -7.184 -9.566 1.00 89.94 94 PRO A O 1
ATOM 723 N N . GLU A 1 95 ? 8.031 -8.247 -9.926 1.00 90.50 95 GLU A N 1
ATOM 724 C CA . GLU A 1 95 ? 7.868 -9.209 -8.830 1.00 90.50 95 GLU A CA 1
ATOM 725 C C . GLU A 1 95 ? 7.858 -8.529 -7.453 1.00 90.50 95 GLU A C 1
ATOM 727 O O . GLU A 1 95 ? 7.315 -9.073 -6.489 1.00 90.50 95 GLU A O 1
ATOM 732 N N . GLN A 1 96 ? 8.428 -7.325 -7.354 1.00 95.12 96 GLN A N 1
ATOM 733 C CA . GLN A 1 96 ? 8.448 -6.529 -6.128 1.00 95.12 96 GLN A CA 1
ATOM 734 C C . GLN A 1 96 ? 7.077 -5.924 -5.793 1.00 95.12 96 GLN A C 1
ATOM 736 O O . GLN A 1 96 ? 6.851 -5.569 -4.639 1.00 95.12 96 GLN A O 1
ATOM 741 N N . VAL A 1 97 ? 6.140 -5.856 -6.747 1.00 94.38 97 VAL A N 1
ATOM 742 C CA . VAL A 1 97 ? 4.781 -5.329 -6.518 1.00 94.38 97 VAL A CA 1
ATOM 743 C C . VAL A 1 97 ? 4.089 -6.069 -5.384 1.00 94.38 97 VAL A C 1
ATOM 745 O O . VAL A 1 97 ? 3.497 -5.433 -4.521 1.00 94.38 97 VAL A O 1
ATOM 748 N N . ARG A 1 98 ? 4.236 -7.400 -5.328 1.00 92.31 98 ARG A N 1
ATOM 749 C CA . ARG A 1 98 ? 3.650 -8.220 -4.260 1.00 92.31 98 ARG A CA 1
ATOM 750 C C . ARG A 1 98 ? 4.072 -7.729 -2.877 1.00 92.31 98 ARG A C 1
ATOM 752 O O . ARG A 1 98 ? 3.247 -7.675 -1.977 1.00 92.31 98 ARG A O 1
ATOM 759 N N . HIS A 1 99 ? 5.341 -7.357 -2.724 1.00 95.25 99 HIS A N 1
ATOM 760 C CA . HIS A 1 99 ? 5.846 -6.852 -1.454 1.00 95.25 99 HIS A CA 1
ATOM 761 C C . HIS A 1 99 ? 5.213 -5.506 -1.086 1.00 95.25 99 HIS A C 1
ATOM 763 O O . HIS A 1 99 ? 4.850 -5.302 0.068 1.00 95.25 99 HIS A O 1
ATOM 769 N N . VAL A 1 100 ? 5.023 -4.608 -2.060 1.00 96.00 100 VAL A N 1
ATOM 770 C CA . VAL A 1 100 ? 4.317 -3.342 -1.815 1.00 96.00 100 VAL A CA 1
ATOM 771 C C . VAL A 1 100 ? 2.870 -3.609 -1.400 1.00 96.00 100 VAL A C 1
ATOM 773 O O . VAL A 1 100 ? 2.412 -3.049 -0.410 1.00 96.00 100 VAL A O 1
ATOM 776 N N . THR A 1 101 ? 2.172 -4.512 -2.093 1.00 92.56 101 THR A N 1
ATOM 777 C CA . THR A 1 101 ? 0.794 -4.896 -1.755 1.00 92.56 101 THR A CA 1
ATOM 778 C C . THR A 1 101 ? 0.684 -5.467 -0.338 1.00 92.56 101 THR A C 1
ATOM 780 O O . THR A 1 101 ? -0.201 -5.054 0.404 1.00 92.56 101 THR A O 1
ATOM 783 N N . GLU A 1 102 ? 1.611 -6.332 0.084 1.00 93.44 102 GLU A N 1
ATOM 784 C CA . GLU A 1 102 ? 1.656 -6.869 1.454 1.00 93.44 102 GLU A CA 1
ATOM 785 C C . GLU 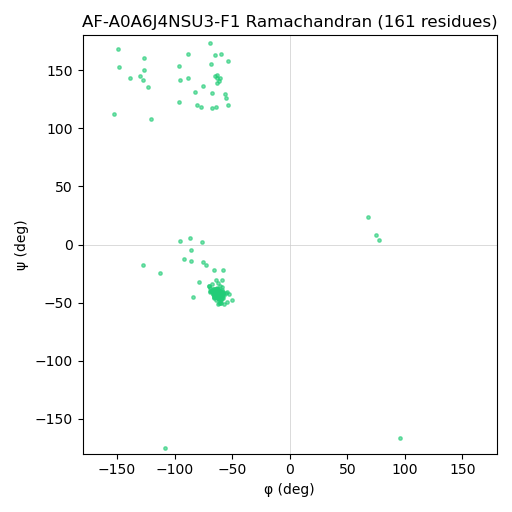A 1 102 ? 1.796 -5.753 2.510 1.00 93.44 102 GLU A C 1
ATOM 787 O O . GLU A 1 102 ? 1.108 -5.781 3.531 1.00 93.44 102 GLU A O 1
ATOM 792 N N . ILE A 1 103 ? 2.632 -4.738 2.253 1.00 96.81 103 ILE A N 1
ATOM 793 C CA . ILE A 1 103 ? 2.787 -3.581 3.153 1.00 96.81 103 ILE A CA 1
ATOM 794 C C . ILE A 1 103 ? 1.490 -2.760 3.219 1.00 96.81 103 ILE A C 1
ATOM 796 O O . ILE A 1 103 ? 1.067 -2.345 4.301 1.00 96.81 103 ILE A O 1
ATOM 800 N N . LEU A 1 104 ? 0.838 -2.526 2.076 1.00 95.31 104 LEU A N 1
ATOM 801 C CA . LEU A 1 104 ? -0.431 -1.793 2.022 1.00 95.31 104 LEU A CA 1
ATOM 802 C C . LEU A 1 104 ? -1.529 -2.518 2.819 1.00 95.31 104 LEU A C 1
ATOM 804 O O . LEU A 1 104 ? -2.276 -1.892 3.577 1.00 95.31 104 LEU A O 1
ATOM 808 N N . GLU A 1 105 ? -1.600 -3.844 2.688 1.00 93.62 105 GLU A N 1
ATOM 809 C CA . GLU A 1 105 ? -2.509 -4.697 3.458 1.00 93.62 105 GLU A CA 1
ATOM 810 C C . GLU A 1 105 ? -2.234 -4.620 4.965 1.00 93.62 105 GLU A C 1
ATOM 812 O O . GLU A 1 105 ? -3.177 -4.532 5.757 1.00 93.62 105 GLU A O 1
ATOM 817 N N . ASP A 1 106 ? -0.962 -4.588 5.372 1.00 95.25 106 ASP A N 1
ATOM 818 C CA . ASP A 1 106 ? -0.571 -4.416 6.773 1.00 95.25 106 ASP A CA 1
ATOM 819 C C . ASP A 1 106 ? -1.023 -3.072 7.348 1.00 95.25 106 ASP A C 1
ATOM 821 O O . ASP A 1 106 ? -1.514 -3.025 8.481 1.00 95.25 106 ASP A O 1
ATOM 825 N N . GLY A 1 107 ? -0.941 -1.997 6.560 1.00 95.88 107 GLY A N 1
ATOM 826 C CA . GLY A 1 107 ? -1.462 -0.684 6.941 1.00 95.88 107 GLY A CA 1
ATOM 827 C C . GLY A 1 107 ? -2.971 -0.712 7.193 1.00 95.88 107 GLY A C 1
ATOM 828 O O . GLY A 1 107 ? -3.444 -0.284 8.250 1.00 95.88 107 GLY A O 1
ATOM 829 N N . ARG A 1 108 ? -3.740 -1.300 6.268 1.00 95.00 108 ARG A N 1
ATOM 830 C CA . ARG A 1 108 ? -5.200 -1.445 6.420 1.00 95.00 108 ARG A CA 1
ATOM 831 C C . ARG A 1 108 ? -5.581 -2.338 7.596 1.00 95.00 108 ARG A C 1
ATOM 833 O O . ARG A 1 108 ? -6.524 -2.026 8.328 1.00 95.00 108 ARG A O 1
ATOM 840 N N . TYR A 1 109 ? -4.841 -3.423 7.811 1.00 95.25 109 TYR A N 1
ATOM 841 C CA . TYR A 1 109 ? -5.051 -4.309 8.951 1.00 95.25 109 TYR A CA 1
ATOM 842 C C . TYR A 1 109 ? -4.790 -3.608 10.285 1.00 95.25 109 TYR A C 1
ATOM 844 O O . TYR A 1 109 ? -5.566 -3.762 11.232 1.00 95.25 109 TYR A O 1
ATOM 852 N N . ALA A 1 110 ? -3.736 -2.798 10.357 1.00 97.00 110 ALA A N 1
ATOM 853 C CA . ALA A 1 110 ? -3.422 -2.010 11.536 1.00 97.00 110 ALA A CA 1
ATOM 854 C C . ALA A 1 110 ? -4.543 -1.002 11.854 1.00 97.00 110 ALA A C 1
ATOM 856 O O . ALA A 1 110 ? -5.033 -0.986 12.983 1.00 97.00 110 ALA A O 1
ATOM 857 N N . MET A 1 111 ? -5.058 -0.268 10.856 1.00 96.25 111 MET A N 1
ATOM 858 C CA . MET A 1 111 ? -6.219 0.624 11.036 1.00 96.25 111 MET A CA 1
ATOM 859 C C . MET A 1 111 ? -7.473 -0.121 11.526 1.00 96.25 111 MET A C 1
ATOM 861 O O . MET A 1 111 ? -8.220 0.387 12.365 1.00 96.25 111 MET A O 1
ATOM 865 N N . ALA A 1 112 ? -7.721 -1.337 11.031 1.00 94.81 112 ALA A N 1
ATOM 866 C CA . ALA A 1 112 ? -8.836 -2.164 11.496 1.00 94.81 112 ALA A CA 1
ATOM 867 C C . ALA A 1 112 ? -8.655 -2.618 12.959 1.00 94.81 112 ALA A C 1
ATOM 869 O O . ALA A 1 112 ? -9.617 -2.609 13.728 1.00 94.81 112 ALA A O 1
ATOM 870 N N . CYS A 1 113 ? -7.428 -2.952 13.373 1.00 96.75 113 CYS A N 1
ATOM 871 C CA . CYS A 1 113 ? -7.116 -3.253 14.773 1.00 96.75 113 CYS A CA 1
ATOM 872 C C . CYS A 1 113 ? -7.366 -2.050 15.692 1.00 96.75 113 CYS A C 1
ATOM 874 O O . CYS A 1 113 ? -7.927 -2.225 16.774 1.00 96.75 113 CYS A O 1
ATOM 876 N N . VAL A 1 114 ? -6.998 -0.835 15.269 1.00 98.06 114 VAL A N 1
ATOM 877 C CA . VAL A 1 114 ? -7.272 0.379 16.055 1.00 98.06 114 VAL A CA 1
ATOM 878 C C . VAL A 1 114 ? -8.774 0.573 16.247 1.00 98.06 114 VAL A C 1
ATOM 880 O O . VAL A 1 114 ? -9.209 0.711 17.390 1.00 98.06 114 VAL A O 1
ATOM 883 N N . ARG A 1 115 ? -9.568 0.510 15.165 1.00 96.06 115 ARG A N 1
ATOM 884 C CA . ARG A 1 115 ? -11.038 0.617 15.239 1.00 96.06 115 ARG A CA 1
ATOM 885 C C . ARG A 1 115 ? -11.625 -0.402 16.208 1.00 96.06 115 ARG A C 1
ATOM 887 O O . ARG A 1 115 ? -12.335 -0.021 17.134 1.00 96.06 115 ARG A O 1
ATOM 894 N N . ALA A 1 116 ? -11.231 -1.670 16.082 1.00 96.06 116 ALA A N 1
ATOM 895 C CA . ALA A 1 116 ? -11.700 -2.725 16.975 1.00 96.06 116 ALA A CA 1
ATOM 896 C C . ALA A 1 116 ? -11.387 -2.424 18.451 1.00 96.06 116 ALA A C 1
ATOM 898 O O . ALA A 1 116 ? -12.252 -2.583 19.309 1.00 96.06 116 ALA A O 1
ATOM 899 N N . ARG A 1 117 ? -10.182 -1.935 18.768 1.00 97.19 117 ARG A N 1
ATOM 900 C CA . ARG A 1 117 ? -9.816 -1.581 20.150 1.00 97.19 117 ARG A CA 1
ATOM 901 C C . ARG A 1 117 ? -10.602 -0.393 20.686 1.00 97.19 117 ARG A C 1
ATOM 903 O O . ARG A 1 117 ? -11.011 -0.428 21.842 1.00 97.19 117 ARG A O 1
ATOM 910 N N . VAL A 1 118 ? -10.788 0.638 19.868 1.00 96.94 118 VAL A N 1
ATOM 911 C CA . VAL A 1 118 ? -11.556 1.839 20.226 1.00 96.94 118 VAL A CA 1
ATOM 912 C C . VAL A 1 118 ? -13.024 1.494 20.489 1.00 96.94 118 VAL A C 1
ATOM 914 O O . VAL A 1 118 ? -13.627 2.037 21.410 1.00 96.94 118 VAL A O 1
ATOM 917 N N . GLU A 1 119 ? -13.586 0.560 19.724 1.00 95.81 119 GLU A N 1
ATOM 918 C CA . GLU A 1 119 ? -14.974 0.105 19.860 1.00 95.81 119 GLU A CA 1
ATOM 919 C C . GLU A 1 119 ? -15.160 -1.010 20.906 1.00 95.81 119 GLU A C 1
ATOM 921 O O . GLU A 1 119 ? -16.286 -1.417 21.186 1.00 95.81 119 GLU A O 1
ATOM 926 N N . GLY A 1 120 ? -14.075 -1.515 21.503 1.00 95.75 120 GLY A N 1
ATOM 927 C CA . GLY A 1 120 ? -14.130 -2.638 22.445 1.00 95.75 120 GLY A CA 1
ATOM 928 C C . GLY A 1 120 ? -14.513 -3.974 21.795 1.00 95.75 120 GLY A C 1
ATOM 929 O O . GLY A 1 120 ? -15.023 -4.869 22.469 1.00 95.75 120 GLY A O 1
ATOM 930 N N . LEU A 1 121 ? -14.280 -4.112 20.490 1.00 95.12 121 LEU A N 1
ATOM 931 C CA . LEU A 1 121 ? -14.526 -5.321 19.715 1.00 95.12 121 LEU A CA 1
ATOM 932 C C . LEU A 1 121 ? -13.315 -6.264 19.730 1.00 95.12 121 LEU A C 1
ATOM 934 O O . LEU A 1 121 ? -12.185 -5.892 20.057 1.00 95.12 121 L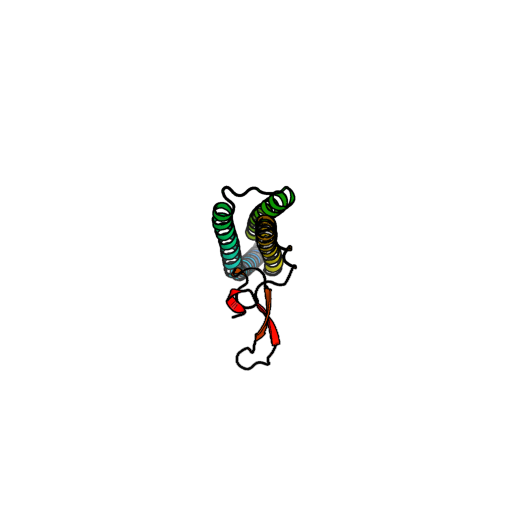EU A O 1
ATOM 938 N N . ALA A 1 122 ? -13.555 -7.519 19.346 1.00 95.06 122 ALA A N 1
ATOM 939 C CA . ALA A 1 122 ? -12.479 -8.467 19.094 1.00 95.06 122 ALA A CA 1
ATOM 940 C C . ALA A 1 122 ? -11.607 -7.987 17.923 1.00 95.06 122 ALA A C 1
ATOM 942 O O . ALA A 1 122 ? -12.116 -7.444 16.942 1.00 95.06 122 ALA A O 1
ATOM 943 N N . LEU A 1 123 ? -10.294 -8.219 18.013 1.00 95.06 123 LEU A N 1
ATOM 944 C CA . LEU A 1 123 ? -9.382 -7.881 16.923 1.00 95.06 123 LEU A CA 1
ATOM 945 C C . LEU A 1 123 ? -9.746 -8.667 15.654 1.00 95.06 123 LEU A C 1
ATOM 947 O O . LEU A 1 123 ? -10.080 -9.855 15.751 1.00 95.06 123 LEU A O 1
ATOM 951 N N . PRO A 1 124 ? -9.659 -8.035 14.471 1.00 92.06 124 PRO A N 1
ATOM 952 C CA . PRO A 1 124 ? -9.942 -8.713 13.217 1.00 92.06 124 PRO A CA 1
ATOM 953 C C . PRO A 1 124 ? -8.980 -9.885 13.015 1.00 92.06 124 PRO A C 1
ATOM 955 O O . PRO A 1 124 ? -7.798 -9.813 13.343 1.00 92.06 124 PRO A O 1
ATOM 958 N N . THR A 1 125 ? -9.478 -10.978 12.440 1.00 90.38 125 THR A N 1
ATOM 959 C CA . THR A 1 125 ? -8.602 -12.062 11.981 1.00 90.38 125 THR A CA 1
ATOM 960 C C . THR A 1 125 ? -7.920 -11.625 10.691 1.00 90.38 125 THR A C 1
ATOM 962 O O . THR A 1 125 ? -8.575 -11.080 9.804 1.00 90.38 125 THR A O 1
ATOM 965 N N . ARG A 1 126 ? -6.614 -11.876 10.557 1.00 88.25 126 ARG A N 1
ATOM 966 C CA . ARG A 1 126 ? -5.897 -11.585 9.310 1.00 88.25 126 ARG A CA 1
ATOM 967 C C . ARG A 1 126 ? -6.410 -12.518 8.212 1.00 88.25 126 ARG A C 1
ATOM 969 O O . ARG A 1 126 ? -6.294 -13.738 8.322 1.00 88.25 126 ARG A O 1
ATOM 976 N N . ARG A 1 127 ? -7.0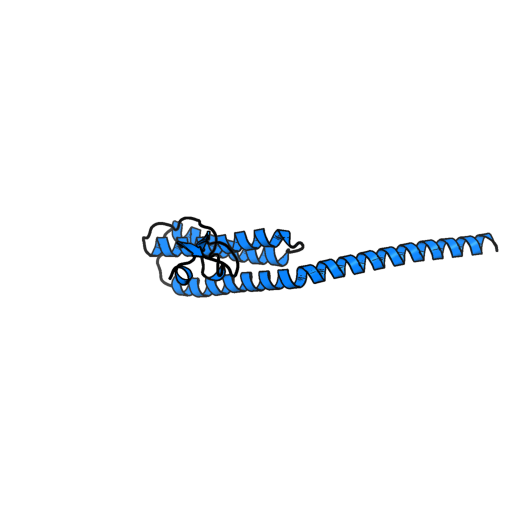01 -11.933 7.175 1.00 89.06 127 ARG A N 1
ATOM 977 C CA . ARG A 1 127 ? -7.537 -12.618 5.994 1.00 89.06 127 ARG A CA 1
ATOM 978 C C . ARG A 1 127 ? -6.929 -11.990 4.736 1.00 89.06 127 ARG A C 1
ATOM 980 O O . ARG A 1 127 ? -6.446 -10.861 4.826 1.00 89.06 127 ARG A O 1
ATOM 987 N N . PRO A 1 128 ? -6.949 -12.684 3.584 1.00 87.94 128 PRO A N 1
ATOM 988 C CA . PRO A 1 128 ? -6.590 -12.065 2.310 1.00 87.94 128 PRO A CA 1
ATOM 989 C C . PRO A 1 128 ? -7.410 -10.786 2.044 1.00 87.94 128 PRO A C 1
ATOM 991 O O . PRO A 1 128 ? -8.512 -10.646 2.602 1.00 87.94 128 PRO A O 1
ATOM 994 N N . PRO A 1 129 ? -6.920 -9.869 1.191 1.00 87.25 129 PRO A N 1
ATOM 995 C CA . PRO A 1 129 ? -7.695 -8.703 0.774 1.00 87.25 129 PRO A CA 1
ATOM 996 C C . PRO A 1 129 ? -8.992 -9.131 0.076 1.00 87.25 129 PRO A C 1
ATOM 998 O O . PRO A 1 129 ? -9.143 -10.282 -0.349 1.00 87.25 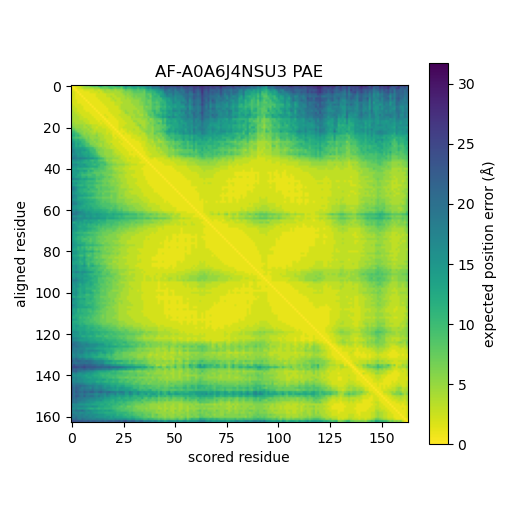129 PRO A O 1
ATOM 1001 N N . CYS A 1 130 ? -9.935 -8.198 -0.058 1.00 91.12 130 CYS A N 1
ATOM 1002 C CA . CYS A 1 130 ? -11.117 -8.435 -0.877 1.00 91.12 130 CYS A CA 1
ATOM 1003 C C . CYS A 1 130 ? -10.717 -8.809 -2.312 1.00 91.12 130 CYS A C 1
ATOM 1005 O O . CYS A 1 130 ? -9.925 -8.120 -2.954 1.00 91.12 130 CYS A O 1
ATOM 1007 N N . PHE A 1 131 ? -11.291 -9.902 -2.810 1.00 92.62 131 PHE A N 1
ATOM 1008 C CA . PHE A 1 131 ? -11.057 -10.418 -4.153 1.00 92.62 131 PHE A CA 1
ATOM 1009 C C . PHE A 1 131 ? -11.531 -9.453 -5.250 1.00 92.62 131 PHE A C 1
ATOM 1011 O O . PHE A 1 131 ? -10.957 -9.443 -6.337 1.00 92.62 131 PHE A O 1
ATOM 1018 N N . PHE A 1 132 ? -12.577 -8.665 -4.981 1.00 91.44 132 PHE A N 1
ATOM 1019 C CA . PHE A 1 132 ? -13.193 -7.765 -5.959 1.00 91.44 132 PHE A CA 1
ATOM 1020 C C . PHE A 1 132 ? -12.466 -6.424 -6.064 1.00 91.44 132 PHE A C 1
ATOM 1022 O O . PHE A 1 132 ? -12.183 -5.970 -7.170 1.00 91.44 132 PHE A O 1
ATOM 1029 N N . ASP A 1 133 ? -12.122 -5.825 -4.924 1.00 88.31 133 ASP A N 1
ATOM 1030 C CA . ASP A 1 133 ? -11.261 -4.647 -4.852 1.00 88.31 133 ASP A CA 1
ATOM 1031 C C . ASP A 1 133 ? -10.528 -4.618 -3.507 1.00 88.31 133 ASP A C 1
ATOM 1033 O O . ASP A 1 133 ? -11.130 -4.399 -2.454 1.00 88.31 133 ASP A O 1
ATOM 1037 N N . ALA A 1 134 ? -9.205 -4.794 -3.531 1.00 84.06 134 ALA A N 1
ATOM 1038 C CA . ALA A 1 134 ? -8.383 -4.775 -2.323 1.00 84.06 134 ALA A CA 1
ATOM 1039 C C . ALA A 1 134 ? -8.504 -3.455 -1.533 1.00 84.06 134 ALA A C 1
ATOM 1041 O O . ALA A 1 134 ? -8.229 -3.436 -0.329 1.00 84.06 134 ALA A O 1
ATOM 1042 N N . ARG A 1 135 ? -8.928 -2.358 -2.182 1.00 81.50 135 ARG A N 1
ATOM 1043 C CA . ARG A 1 135 ? -9.122 -1.028 -1.581 1.00 81.50 135 ARG A CA 1
ATOM 1044 C C . ARG A 1 135 ? -10.374 -0.923 -0.716 1.00 81.50 135 ARG A C 1
ATOM 1046 O O . ARG A 1 135 ? -10.454 -0.020 0.106 1.00 81.50 135 ARG A O 1
ATOM 1053 N N . HIS A 1 136 ? -11.309 -1.869 -0.809 1.00 82.25 136 HIS A N 1
ATOM 1054 C CA . HIS A 1 136 ? -12.465 -1.928 0.093 1.00 82.25 136 HIS A CA 1
ATOM 1055 C C . HIS A 1 136 ? -12.124 -2.460 1.499 1.00 82.25 136 HIS A C 1
ATOM 1057 O O . HIS A 1 136 ? -13.001 -2.586 2.355 1.00 82.25 136 HIS A O 1
ATOM 1063 N N . GLY A 1 137 ? -10.848 -2.758 1.763 1.00 74.88 137 GLY A N 1
ATOM 1064 C CA . GLY A 1 137 ? -10.362 -3.219 3.057 1.00 74.88 137 GLY A CA 1
ATOM 1065 C C . GLY A 1 137 ? -10.250 -4.738 3.158 1.00 74.88 137 GLY A C 1
ATOM 1066 O O . GLY A 1 137 ? -10.257 -5.469 2.165 1.00 74.88 137 GLY A O 1
ATOM 1067 N N . LEU A 1 138 ? -10.089 -5.216 4.392 1.00 85.50 138 LEU A N 1
ATOM 1068 C CA . LEU A 1 138 ? -9.955 -6.643 4.678 1.00 85.50 138 LEU A CA 1
ATOM 1069 C C . LEU A 1 138 ? -11.223 -7.398 4.281 1.00 85.50 138 LEU A C 1
ATOM 1071 O O . LEU A 1 138 ? -12.339 -6.904 4.461 1.00 85.50 138 LEU A O 1
ATOM 1075 N N . SER A 1 139 ? -11.053 -8.637 3.822 1.00 91.69 139 SER A N 1
ATOM 1076 C CA . SER A 1 139 ? -12.195 -9.537 3.728 1.00 91.69 139 SER A CA 1
ATOM 1077 C C . SER A 1 139 ? -12.750 -9.863 5.116 1.00 91.69 139 SER A C 1
ATOM 1079 O O . SER A 1 139 ? -12.005 -9.978 6.091 1.00 91.69 139 SER A O 1
ATOM 1081 N N . VAL A 1 140 ? -14.069 -10.013 5.203 1.00 91.00 140 VAL A N 1
ATOM 1082 C CA . VAL A 1 140 ? -14.791 -10.368 6.437 1.00 91.00 140 VAL A CA 1
ATOM 1083 C C . VAL A 1 140 ? -15.425 -11.753 6.341 1.00 91.00 140 VAL A C 1
ATOM 1085 O O . VAL A 1 140 ? -15.608 -12.418 7.358 1.00 91.00 140 VAL A O 1
ATOM 1088 N N . THR A 1 141 ? -15.699 -12.220 5.122 1.00 93.12 141 THR A N 1
ATOM 1089 C CA . THR A 1 141 ? -16.258 -13.543 4.833 1.00 93.12 141 THR A CA 1
ATOM 1090 C C . THR A 1 141 ? -15.766 -14.043 3.477 1.00 93.12 141 THR A C 1
ATOM 1092 O O . THR A 1 141 ? -15.183 -13.283 2.706 1.00 93.12 141 THR A O 1
ATOM 1095 N N . ASP A 1 142 ? -16.002 -15.319 3.188 1.00 95.88 142 ASP A N 1
ATOM 1096 C CA . ASP A 1 142 ? -15.913 -15.848 1.829 1.00 95.88 142 ASP A CA 1
ATOM 1097 C C . ASP A 1 142 ? -17.310 -15.839 1.193 1.00 95.88 142 ASP A C 1
ATOM 1099 O O . ASP A 1 142 ? -18.306 -16.106 1.873 1.00 95.88 142 ASP A O 1
ATOM 1103 N N . VAL A 1 143 ? -17.381 -15.514 -0.098 1.00 95.75 143 VAL A N 1
ATOM 1104 C CA . VAL A 1 143 ? -18.612 -15.540 -0.899 1.00 95.75 143 VAL A CA 1
ATOM 1105 C C . VAL A 1 143 ? -18.426 -16.377 -2.148 1.00 95.75 143 VAL A C 1
ATOM 1107 O O . VAL A 1 143 ? -17.335 -16.452 -2.715 1.00 95.75 143 VAL A O 1
ATOM 1110 N N . ALA A 1 144 ? -19.513 -16.986 -2.609 1.00 96.44 144 ALA A N 1
ATOM 1111 C CA . ALA A 1 144 ? -19.463 -17.804 -3.801 1.00 96.44 144 ALA A CA 1
ATOM 1112 C C . ALA A 1 144 ? -19.516 -16.929 -5.063 1.00 96.44 144 ALA A C 1
ATOM 1114 O O . ALA A 1 144 ? -20.493 -16.228 -5.317 1.00 96.44 144 ALA A O 1
ATOM 1115 N N . TYR A 1 145 ? -18.478 -17.013 -5.888 1.00 95.12 145 TYR A N 1
ATOM 1116 C CA . TYR A 1 145 ? -18.320 -16.241 -7.113 1.00 95.12 145 TYR A CA 1
ATOM 1117 C C . TYR A 1 145 ? -18.125 -17.159 -8.322 1.00 95.12 145 TYR A C 1
ATOM 1119 O O . TYR A 1 145 ? -17.341 -18.109 -8.286 1.00 95.12 145 TYR A O 1
ATOM 1127 N N . THR A 1 146 ? -18.814 -16.852 -9.423 1.00 96.62 146 THR A N 1
ATOM 1128 C CA . THR A 1 146 ? -18.654 -17.550 -10.708 1.00 96.62 146 THR A CA 1
ATOM 1129 C C . THR A 1 146 ? -18.219 -16.543 -11.775 1.00 96.62 146 THR A C 1
ATOM 1131 O O . THR A 1 146 ? -19.035 -15.711 -12.177 1.00 96.62 146 THR A O 1
ATOM 1134 N N . PRO A 1 147 ? -16.959 -16.578 -12.249 1.00 93.56 147 PRO A N 1
ATOM 1135 C CA . PRO A 1 147 ? -16.527 -15.693 -13.324 1.00 93.56 147 PRO A CA 1
ATOM 1136 C C . PRO A 1 147 ? -17.213 -16.057 -14.652 1.00 93.56 147 PRO A C 1
ATOM 1138 O O . PRO A 1 147 ? -17.593 -17.217 -14.846 1.00 93.56 147 PRO A O 1
ATOM 1141 N N . PRO A 1 148 ? -17.343 -15.112 -15.604 1.00 94.69 148 PRO A N 1
ATOM 1142 C CA . PRO A 1 148 ? -17.922 -15.392 -16.916 1.00 94.69 148 PRO A CA 1
ATOM 1143 C C . PRO A 1 148 ? -17.231 -16.574 -17.614 1.00 94.69 148 PRO A C 1
ATOM 1145 O O . PRO A 1 148 ? -16.028 -16.542 -17.862 1.00 94.69 148 PRO A O 1
ATOM 1148 N N . GLY A 1 149 ? -17.996 -17.629 -17.917 1.00 94.75 149 GLY A N 1
ATOM 1149 C CA . GLY A 1 149 ? -17.486 -18.851 -18.553 1.00 94.75 149 GLY A CA 1
ATOM 1150 C C . GLY A 1 149 ? -16.670 -19.781 -17.642 1.00 94.75 149 GLY A C 1
ATOM 1151 O O . GLY A 1 149 ? -16.083 -20.738 -18.141 1.00 94.75 149 GLY A O 1
ATOM 1152 N N . GLY A 1 150 ? -16.614 -19.516 -16.334 1.00 94.25 150 GLY A N 1
ATOM 1153 C CA . GLY A 1 150 ? -15.890 -20.330 -15.359 1.00 94.25 150 GLY A CA 1
ATOM 1154 C C . GLY A 1 150 ? -16.791 -21.134 -14.420 1.00 94.25 150 GLY A C 1
ATOM 1155 O O . GLY A 1 150 ? -18.012 -21.165 -14.559 1.00 94.25 150 GLY A O 1
ATOM 1156 N N . ALA A 1 151 ? -16.157 -21.796 -13.452 1.00 95.81 151 ALA A N 1
ATOM 1157 C CA . ALA A 1 151 ? -16.826 -22.543 -12.390 1.00 95.81 151 ALA A CA 1
ATOM 1158 C C . ALA A 1 151 ? -16.954 -21.703 -11.111 1.00 95.81 151 ALA A C 1
ATOM 1160 O O . ALA A 1 151 ? -16.139 -20.811 -10.860 1.00 95.81 151 ALA A O 1
ATOM 1161 N N . GLN A 1 152 ? -17.964 -22.021 -10.301 1.00 96.50 152 GLN A N 1
ATOM 1162 C CA . GLN A 1 152 ? -18.168 -21.413 -8.990 1.00 96.50 152 GLN A CA 1
ATOM 1163 C C . GLN A 1 152 ? -16.999 -21.737 -8.052 1.00 96.50 152 GLN A C 1
ATOM 1165 O O . GLN A 1 152 ? -16.506 -22.866 -8.023 1.00 96.50 152 GLN A O 1
ATOM 1170 N N . ARG A 1 153 ? -16.571 -20.738 -7.282 1.00 95.69 153 ARG A N 1
ATOM 1171 C CA . ARG A 1 153 ? -15.542 -20.848 -6.245 1.00 95.69 153 ARG A CA 1
ATOM 1172 C C . ARG A 1 153 ? -15.826 -19.870 -5.114 1.00 95.69 153 ARG A C 1
ATOM 1174 O O . ARG A 1 153 ? -16.395 -18.810 -5.362 1.00 95.69 153 ARG A O 1
ATOM 1181 N N . ASP A 1 154 ? -15.369 -20.197 -3.916 1.00 96.56 154 ASP A N 1
ATOM 1182 C CA . ASP A 1 154 ? -15.418 -19.267 -2.792 1.00 96.56 154 ASP A CA 1
ATOM 1183 C C . ASP A 1 154 ? -14.231 -18.301 -2.868 1.00 96.56 154 ASP A C 1
ATOM 1185 O O . ASP A 1 154 ? -13.090 -18.715 -3.104 1.00 96.56 154 ASP A O 1
ATOM 1189 N N . VAL A 1 155 ? -14.508 -17.006 -2.726 1.00 95.75 155 VAL A N 1
ATOM 1190 C CA . VAL A 1 155 ? -13.511 -15.931 -2.753 1.00 95.75 155 VAL A CA 1
ATOM 1191 C C . VAL A 1 155 ? -13.682 -15.005 -1.546 1.00 95.75 155 VAL A C 1
ATOM 1193 O O . VAL A 1 155 ? -14.814 -14.756 -1.133 1.00 95.75 155 VAL A O 1
ATOM 1196 N N . PRO A 1 156 ? -12.588 -14.468 -0.982 1.00 95.25 156 PRO A N 1
ATOM 1197 C CA . PRO A 1 156 ? -12.658 -13.547 0.148 1.00 95.25 156 PRO A CA 1
ATOM 1198 C C . PRO A 1 156 ? -13.306 -12.221 -0.271 1.00 95.25 156 PRO A C 1
ATOM 1200 O O . PRO A 1 156 ? -12.883 -11.613 -1.251 1.00 95.25 156 PRO A O 1
ATOM 1203 N N . ALA A 1 157 ? -14.292 -11.738 0.483 1.00 94.50 157 ALA A N 1
ATOM 1204 C CA . ALA A 1 157 ? -14.997 -10.485 0.211 1.00 94.50 157 ALA A CA 1
ATOM 1205 C C . ALA A 1 157 ? -15.013 -9.557 1.429 1.00 94.50 157 ALA A C 1
ATOM 1207 O O . ALA A 1 157 ? -15.124 -10.006 2.576 1.00 94.50 157 ALA A O 1
ATOM 1208 N N . CYS A 1 158 ? -14.874 -8.253 1.179 1.00 91.94 158 CYS A N 1
ATOM 1209 C CA . CYS A 1 158 ? -15.109 -7.224 2.190 1.00 91.94 158 CYS A CA 1
ATOM 1210 C C . CYS A 1 158 ? -16.601 -7.136 2.537 1.00 91.94 158 CYS A C 1
ATOM 1212 O O . CYS A 1 158 ? -17.432 -7.757 1.882 1.00 91.94 158 CYS A O 1
ATOM 1214 N N . ALA A 1 159 ? -16.946 -6.332 3.544 1.00 88.94 159 ALA A N 1
ATOM 1215 C CA . ALA A 1 159 ? -18.341 -6.138 3.932 1.00 88.94 159 ALA A CA 1
ATOM 1216 C C . ALA A 1 159 ? -19.215 -5.590 2.785 1.00 88.94 159 ALA A C 1
ATOM 1218 O O . ALA A 1 159 ? -20.353 -6.016 2.659 1.00 88.94 159 ALA A O 1
ATOM 1219 N N . LEU A 1 160 ? -18.679 -4.705 1.932 1.00 89.31 160 LEU A N 1
ATOM 1220 C CA . LEU A 1 160 ? -19.421 -4.130 0.799 1.00 89.31 160 LEU A CA 1
ATOM 1221 C C . LEU A 1 160 ? -19.694 -5.146 -0.317 1.00 89.31 160 LEU A C 1
ATOM 1223 O O . LEU A 1 160 ? -20.741 -5.086 -0.944 1.00 89.31 160 LEU A O 1
ATOM 1227 N N . ASP A 1 161 ? -18.757 -6.063 -0.562 1.00 90.75 161 ASP A N 1
ATOM 1228 C CA . ASP A 1 161 ? -18.847 -7.056 -1.642 1.00 90.75 161 ASP A CA 1
ATOM 1229 C C . ASP A 1 161 ? -19.410 -8.407 -1.157 1.00 90.75 161 ASP A C 1
ATOM 1231 O O . ASP A 1 161 ? -19.432 -9.386 -1.906 1.00 90.75 161 ASP A O 1
ATOM 1235 N N . ALA A 1 162 ? -19.798 -8.487 0.120 1.00 88.31 162 ALA A N 1
ATOM 1236 C CA . ALA A 1 162 ? -20.423 -9.662 0.715 1.00 88.31 162 ALA A CA 1
ATOM 1237 C C . ALA A 1 162 ? -21.962 -9.640 0.644 1.00 88.31 162 ALA A C 1
ATOM 1239 O O . ALA A 1 162 ? -22.587 -10.668 0.917 1.00 88.31 162 ALA A O 1
ATOM 1240 N N . GLU A 1 163 ? -22.545 -8.487 0.302 1.00 76.00 163 GLU A N 1
ATOM 1241 C CA . GLU A 1 163 ? -23.987 -8.246 0.127 1.00 76.00 163 GLU A CA 1
ATOM 1242 C C . GLU A 1 163 ? -24.419 -8.394 -1.341 1.00 76.00 163 GLU A C 1
ATOM 1244 O O . GLU A 1 163 ? -25.524 -8.944 -1.566 1.00 76.00 163 GLU A O 1
#

Nearest PDB structures (foldseek):
  8glt-assembly1_1  TM=4.234E-01  e=1.205E+00  synthetic construct
  4hks-assembly1_A  TM=3.471E-01  e=3.184E+00  Drosophila melanogaster

Organism: NCBI:txid198441